Protein AF-A0A9N7VZR4-F1 (afdb_monomer_lite)

pLDDT: mean 91.39, std 6.18, range [60.66, 96.88]

Sequence (80 aa):
MSAQEVKTRRAEVKMTAGLVVHNVPLAFADHLGPLLKDCLGDSKTPQDYRFARIKSSCITNEALAPYFTQELVKELKNSP

Organism: Pleuronectes platessa (NCBI:txid8262)

Radius of gyration: 14.73 Å; chains: 1; bounding box: 33×28×42 Å

Foldseek 3Di:
DDPLVVLLVVVLLVVLVVCVVVVNDQQVQQVVLVVCCVVPVVDPSSVPHPTHSVVSVCSCVPPVVVVVVVVVVVVVVVPD

Secondary structure (DSSP, 8-state):
--HHHHHHHHHHHHHHHHHHHTT--GGGHHHHHHHHHHHTTT-HHHHT----HHHHHHHIIIIIHHHHHHHHHHHHHH--

Structure (mmCIF, N/CA/C/O backbone):
data_AF-A0A9N7VZR4-F1
#
_entry.id   AF-A0A9N7VZR4-F1
#
loop_
_atom_site.group_PDB
_atom_site.id
_atom_site.type_symbol
_atom_site.label_atom_id
_atom_site.label_alt_id
_atom_site.label_comp_id
_atom_site.label_asym_id
_atom_site.label_entity_id
_atom_site.label_seq_id
_atom_site.pdbx_PDB_ins_code
_atom_site.Cartn_x
_atom_site.Cartn_y
_atom_site.Cartn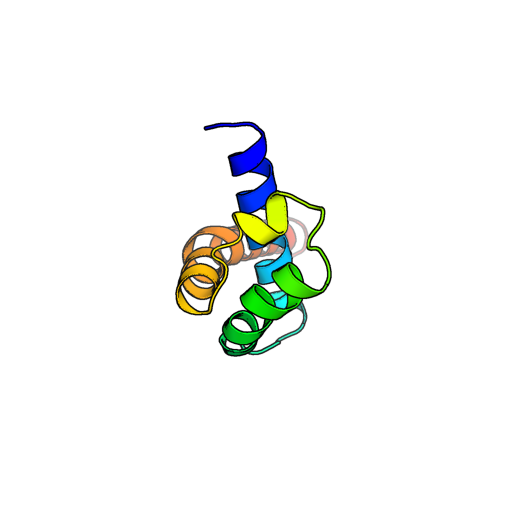_z
_atom_site.occupancy
_atom_site.B_iso_or_equiv
_atom_site.auth_seq_id
_atom_site.auth_comp_id
_atom_site.auth_asym_id
_atom_site.auth_atom_id
_atom_site.pdbx_PDB_model_num
ATOM 1 N N . MET A 1 1 ? 9.985 19.164 -0.936 1.00 75.44 1 MET A N 1
ATOM 2 C CA . MET A 1 1 ? 9.343 17.988 -1.559 1.00 75.44 1 MET A CA 1
ATOM 3 C C . MET A 1 1 ? 8.704 18.457 -2.854 1.00 75.44 1 MET A C 1
ATOM 5 O O . MET A 1 1 ? 7.964 19.435 -2.822 1.00 75.44 1 MET A O 1
ATOM 9 N N . SER A 1 2 ? 9.069 17.868 -3.987 1.00 92.62 2 SER A N 1
ATOM 10 C CA . SER A 1 2 ? 8.594 18.293 -5.307 1.00 92.62 2 SER A CA 1
ATOM 11 C C . SER A 1 2 ? 7.116 17.941 -5.517 1.00 92.62 2 SER A C 1
ATOM 13 O O . SER A 1 2 ? 6.580 17.028 -4.885 1.00 92.62 2 SER A O 1
ATOM 15 N N . ALA A 1 3 ? 6.450 18.632 -6.447 1.00 92.25 3 ALA A N 1
ATOM 16 C CA . ALA A 1 3 ? 5.064 18.321 -6.809 1.00 92.25 3 ALA A CA 1
ATOM 17 C C . ALA A 1 3 ? 4.899 16.870 -7.301 1.00 92.25 3 ALA A C 1
ATOM 19 O O . ALA A 1 3 ? 3.866 16.245 -7.065 1.00 92.25 3 ALA A O 1
ATOM 20 N N . GLN A 1 4 ? 5.929 16.321 -7.951 1.00 92.25 4 GLN A N 1
ATOM 21 C CA . GLN A 1 4 ? 5.933 14.939 -8.420 1.00 92.25 4 GLN A CA 1
ATOM 22 C C . GLN A 1 4 ? 6.030 13.943 -7.257 1.00 92.25 4 GLN A C 1
ATOM 24 O O . GLN A 1 4 ? 5.251 12.995 -7.199 1.00 92.25 4 GLN A O 1
ATOM 29 N N . GLU A 1 5 ? 6.904 14.197 -6.281 1.00 90.31 5 GLU A N 1
ATOM 30 C CA . GLU A 1 5 ? 7.035 13.359 -5.079 1.00 90.31 5 GLU A CA 1
ATOM 31 C C . GLU A 1 5 ? 5.733 13.303 -4.269 1.00 90.31 5 GLU A C 1
ATOM 33 O O . GLU A 1 5 ? 5.349 12.238 -3.782 1.00 90.31 5 GLU A O 1
ATOM 38 N N . VAL A 1 6 ? 5.021 14.431 -4.155 1.00 93.75 6 VAL A N 1
ATOM 39 C CA . VAL A 1 6 ? 3.705 14.492 -3.495 1.00 93.75 6 VAL A CA 1
ATOM 40 C C . VAL A 1 6 ? 2.696 13.593 -4.215 1.00 93.75 6 VAL A C 1
ATOM 42 O O . VAL A 1 6 ? 1.978 12.833 -3.563 1.00 93.75 6 VAL A O 1
ATOM 45 N N . LYS A 1 7 ? 2.643 13.650 -5.553 1.00 92.75 7 LYS A N 1
ATOM 46 C CA . LYS A 1 7 ? 1.743 12.810 -6.361 1.00 92.75 7 LYS A CA 1
ATOM 47 C C . LYS A 1 7 ? 2.046 11.326 -6.174 1.00 92.75 7 LYS A C 1
ATOM 49 O O . LYS A 1 7 ? 1.119 10.556 -5.928 1.00 92.75 7 LYS A O 1
ATOM 54 N N . THR A 1 8 ? 3.321 10.945 -6.225 1.00 92.06 8 THR A N 1
ATOM 55 C CA . THR A 1 8 ? 3.755 9.557 -6.029 1.00 92.06 8 THR A CA 1
ATOM 56 C C . THR A 1 8 ? 3.387 9.051 -4.640 1.00 92.06 8 THR A C 1
ATOM 58 O O . THR A 1 8 ? 2.707 8.034 -4.536 1.00 92.06 8 THR A O 1
ATOM 61 N N . ARG A 1 9 ? 3.696 9.801 -3.573 1.00 92.44 9 ARG A N 1
ATOM 62 C CA . ARG A 1 9 ? 3.294 9.420 -2.206 1.00 92.44 9 ARG A CA 1
ATOM 63 C C . ARG A 1 9 ? 1.781 9.281 -2.063 1.00 92.44 9 ARG A C 1
ATOM 65 O O . ARG A 1 9 ? 1.305 8.340 -1.436 1.00 92.44 9 ARG A O 1
ATOM 72 N N . ARG A 1 10 ? 1.006 10.192 -2.658 1.00 93.69 10 ARG A N 1
ATOM 73 C CA . ARG A 1 10 ? -0.462 10.125 -2.610 1.00 93.69 10 ARG A CA 1
ATOM 74 C C . ARG A 1 10 ? -0.996 8.875 -3.306 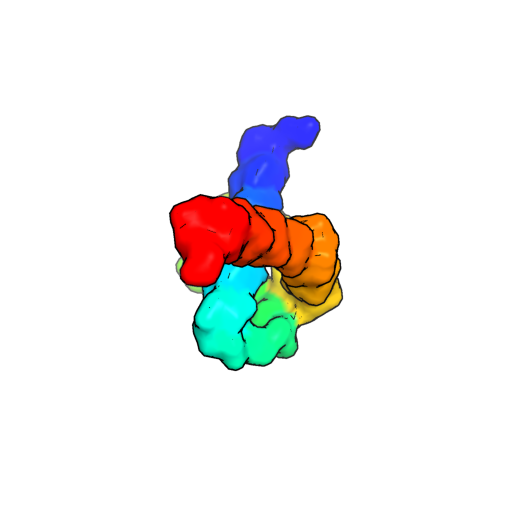1.00 93.69 10 ARG A C 1
ATOM 76 O O . ARG A 1 10 ? -1.944 8.278 -2.804 1.00 93.69 10 ARG A O 1
ATOM 83 N N . ALA A 1 11 ? -0.413 8.491 -4.439 1.00 93.12 11 ALA A N 1
ATOM 84 C CA . ALA A 1 11 ? -0.773 7.259 -5.132 1.00 93.12 11 ALA A CA 1
ATOM 85 C C . ALA A 1 11 ? -0.465 6.024 -4.266 1.00 93.12 11 ALA A C 1
ATOM 87 O O . ALA A 1 11 ? -1.337 5.180 -4.096 1.00 93.12 11 ALA A O 1
ATOM 88 N N . GLU A 1 12 ? 0.704 5.979 -3.62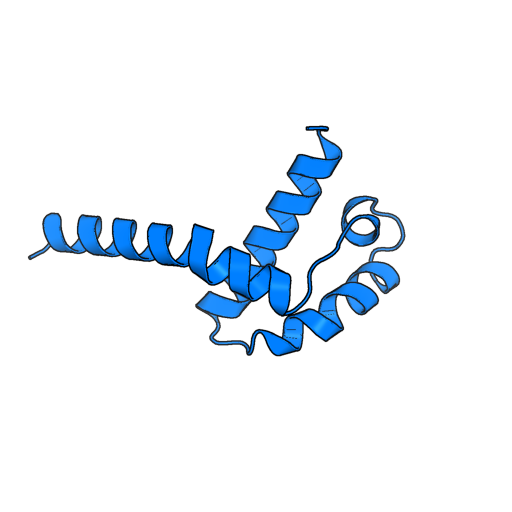2 1.00 93.38 12 GLU A N 1
ATOM 89 C CA . GLU A 1 12 ? 1.099 4.883 -2.722 1.00 93.38 12 GLU A CA 1
ATOM 90 C C . GLU A 1 12 ? 0.145 4.732 -1.529 1.00 93.38 12 GLU A C 1
ATOM 92 O O . GLU A 1 12 ? -0.294 3.624 -1.215 1.00 93.38 12 GLU A O 1
ATOM 97 N N . VAL A 1 13 ? -0.243 5.846 -0.898 1.00 95.00 13 VAL A N 1
ATOM 98 C CA . VAL A 1 13 ? -1.217 5.835 0.205 1.00 95.00 13 VAL A CA 1
ATOM 99 C C . VAL A 1 13 ? -2.582 5.343 -0.270 1.00 95.00 13 VAL A C 1
ATOM 101 O O . VAL A 1 13 ? -3.176 4.484 0.378 1.00 95.00 13 VAL A O 1
ATOM 104 N N . LYS A 1 14 ? -3.070 5.833 -1.416 1.00 94.62 14 LYS A N 1
ATOM 105 C CA . LYS A 1 14 ? -4.365 5.413 -1.975 1.00 94.62 14 LYS A CA 1
ATOM 106 C C . LYS A 1 14 ? -4.389 3.930 -2.336 1.00 94.62 14 LYS A C 1
ATOM 108 O O . LYS A 1 14 ? -5.369 3.259 -2.032 1.00 94.62 14 LYS A O 1
ATOM 113 N N . MET A 1 15 ? -3.319 3.416 -2.940 1.00 94.25 15 MET A N 1
ATOM 114 C CA . MET A 1 15 ? -3.223 1.992 -3.254 1.00 94.25 15 MET A CA 1
ATOM 115 C C . MET A 1 15 ? -3.193 1.151 -1.980 1.00 94.25 15 MET A C 1
ATOM 117 O O . MET A 1 15 ? -3.942 0.186 -1.889 1.00 94.25 15 MET A O 1
ATOM 121 N N . THR A 1 16 ? -2.414 1.549 -0.967 1.00 95.44 16 THR A N 1
ATOM 122 C CA . THR A 1 16 ? -2.406 0.854 0.336 1.00 95.44 16 THR A CA 1
ATOM 123 C C . THR A 1 16 ? -3.795 0.831 0.965 1.00 95.44 16 THR A C 1
ATOM 125 O O . THR A 1 16 ? -4.245 -0.218 1.416 1.00 95.44 16 THR A O 1
ATOM 128 N N . ALA A 1 17 ? -4.493 1.970 0.964 1.00 96.00 17 ALA A N 1
ATOM 129 C CA . ALA A 1 17 ? -5.843 2.067 1.505 1.00 96.00 17 ALA A CA 1
ATOM 130 C C . ALA A 1 17 ? -6.810 1.126 0.776 1.00 96.00 17 ALA A C 1
ATOM 132 O O . ALA A 1 17 ? -7.569 0.423 1.432 1.00 96.00 17 ALA A O 1
ATOM 133 N N . GLY A 1 18 ? -6.728 1.047 -0.557 1.00 95.94 18 GLY A N 1
ATOM 134 C CA . GLY A 1 18 ? -7.502 0.085 -1.343 1.00 95.94 18 GLY A CA 1
ATOM 135 C C . GLY A 1 18 ? -7.218 -1.366 -0.948 1.00 95.94 18 GLY A C 1
ATOM 136 O O . GLY A 1 18 ? -8.155 -2.136 -0.757 1.00 95.94 18 GLY A O 1
ATOM 137 N N . LEU A 1 19 ? -5.946 -1.737 -0.751 1.00 95.56 19 LEU A N 1
ATOM 138 C CA . LEU A 1 19 ? -5.597 -3.087 -0.293 1.00 95.56 19 LEU A CA 1
ATOM 139 C C . LEU A 1 19 ? -6.201 -3.392 1.083 1.00 95.56 19 LEU A C 1
ATOM 141 O O . LEU A 1 19 ? -6.814 -4.440 1.260 1.00 95.56 19 LEU A O 1
ATOM 145 N N . VAL A 1 20 ? -6.061 -2.470 2.040 1.00 95.06 20 VAL A N 1
ATOM 146 C CA . VAL A 1 20 ? -6.546 -2.648 3.418 1.00 95.06 20 VAL A CA 1
ATOM 147 C C . VAL A 1 20 ? -8.071 -2.739 3.467 1.00 95.06 20 VAL A C 1
ATOM 149 O O . VAL A 1 20 ? -8.603 -3.680 4.048 1.00 95.06 20 VAL A O 1
ATOM 152 N N . VAL A 1 21 ? -8.776 -1.803 2.826 1.00 95.44 21 VAL A N 1
ATOM 153 C CA . VAL A 1 21 ? -10.250 -1.737 2.843 1.00 95.44 21 VAL A CA 1
ATOM 154 C C . VAL A 1 21 ? -10.882 -2.976 2.209 1.00 95.44 21 VAL A C 1
ATOM 156 O O . VAL A 1 21 ? -11.933 -3.426 2.655 1.00 95.44 21 VAL A O 1
ATOM 159 N N . HIS A 1 22 ? -10.237 -3.557 1.198 1.00 96.50 22 HIS A N 1
ATOM 160 C CA . HIS A 1 22 ? -10.724 -4.762 0.523 1.00 96.50 22 HIS A CA 1
ATOM 161 C C . HIS A 1 22 ? -10.118 -6.064 1.064 1.00 96.50 22 HIS A C 1
ATOM 163 O O . HIS A 1 22 ? -10.313 -7.116 0.458 1.00 96.50 22 HIS A O 1
ATOM 169 N N . ASN A 1 23 ? -9.397 -6.013 2.191 1.00 95.56 23 ASN A N 1
ATOM 170 C CA . ASN A 1 23 ? -8.736 -7.168 2.803 1.00 95.56 23 ASN A CA 1
ATOM 171 C C . ASN A 1 23 ? -7.831 -7.945 1.820 1.00 95.56 23 ASN A C 1
ATOM 173 O O . ASN A 1 23 ? -7.739 -9.174 1.849 1.00 95.56 23 ASN A O 1
ATOM 177 N N . VAL A 1 24 ? -7.166 -7.222 0.918 1.00 96.62 24 VAL A N 1
ATOM 178 C CA . VAL A 1 24 ? -6.198 -7.790 -0.021 1.00 96.62 24 VAL A CA 1
ATOM 179 C C . VAL A 1 24 ? -4.856 -7.944 0.699 1.00 96.62 24 VAL A C 1
ATOM 181 O O . VAL A 1 24 ? -4.379 -6.983 1.313 1.00 96.62 24 VAL A O 1
ATOM 184 N N . PRO A 1 25 ? -4.191 -9.110 0.609 1.00 95.38 25 PRO A N 1
ATOM 185 C CA . PRO A 1 25 ? -2.891 -9.308 1.236 1.00 95.38 25 PRO A CA 1
ATOM 186 C C . PRO A 1 25 ? -1.867 -8.256 0.797 1.00 95.38 25 PRO A C 1
ATOM 188 O O . PRO A 1 25 ? -1.675 -8.033 -0.397 1.00 95.38 25 PRO A O 1
ATOM 191 N N . LEU A 1 26 ? -1.123 -7.670 1.743 1.00 93.19 26 LEU A N 1
ATOM 192 C CA . LEU A 1 26 ? -0.082 -6.676 1.426 1.00 93.19 26 LEU A CA 1
ATOM 193 C C . LEU A 1 26 ? 1.038 -7.235 0.536 1.00 93.19 26 LEU A C 1
ATOM 195 O O . LEU A 1 26 ? 1.711 -6.472 -0.149 1.00 93.19 26 LEU A O 1
ATOM 199 N N . ALA A 1 27 ? 1.220 -8.559 0.510 1.00 94.44 27 ALA A N 1
ATOM 200 C CA . ALA A 1 27 ? 2.110 -9.232 -0.433 1.00 94.44 27 ALA A CA 1
ATOM 201 C C . ALA A 1 27 ? 1.733 -8.959 -1.901 1.00 94.44 27 ALA A C 1
ATOM 203 O O . ALA A 1 27 ? 2.607 -8.941 -2.761 1.00 94.44 27 ALA A O 1
ATOM 204 N N . PHE A 1 28 ? 0.460 -8.671 -2.191 1.00 93.81 28 PHE A N 1
ATOM 205 C CA . PHE A 1 28 ? 0.012 -8.313 -3.534 1.00 93.81 28 PHE A CA 1
ATOM 206 C C . PHE A 1 28 ? 0.665 -7.019 -4.049 1.00 93.81 28 PHE A C 1
ATOM 208 O O . PHE A 1 28 ? 0.892 -6.877 -5.250 1.00 93.81 28 PHE A O 1
ATOM 215 N N . ALA A 1 29 ? 1.054 -6.104 -3.152 1.00 92.69 29 ALA A N 1
ATOM 216 C CA . ALA A 1 29 ? 1.769 -4.881 -3.510 1.00 92.69 29 ALA A CA 1
ATOM 217 C C . ALA A 1 29 ? 3.098 -5.147 -4.237 1.00 92.69 29 ALA A C 1
ATOM 219 O O . ALA A 1 29 ? 3.505 -4.327 -5.060 1.00 92.69 29 ALA A O 1
ATOM 220 N N . ASP A 1 30 ? 3.744 -6.291 -3.978 1.00 92.75 30 ASP A N 1
ATOM 221 C CA . ASP A 1 30 ? 5.011 -6.676 -4.614 1.00 92.75 30 ASP A CA 1
ATOM 222 C C . ASP A 1 30 ? 4.848 -6.890 -6.134 1.00 92.75 30 ASP A C 1
ATOM 224 O O . ASP A 1 30 ? 5.791 -6.690 -6.898 1.00 92.75 30 ASP A O 1
ATOM 228 N N . HIS A 1 31 ? 3.637 -7.225 -6.591 1.00 92.56 31 HIS A N 1
ATOM 229 C CA . HIS A 1 31 ? 3.319 -7.415 -8.010 1.00 92.56 31 HIS A CA 1
ATOM 230 C C . HIS A 1 31 ? 2.863 -6.128 -8.707 1.00 92.56 31 HIS A C 1
ATOM 232 O O . HIS A 1 31 ? 3.004 -5.991 -9.921 1.00 92.56 31 HIS A O 1
ATOM 238 N N . LEU A 1 32 ? 2.333 -5.165 -7.949 1.00 90.12 32 LEU A N 1
ATOM 239 C CA . LEU A 1 32 ? 1.757 -3.943 -8.509 1.00 90.12 32 LEU A CA 1
ATOM 240 C C . LEU A 1 32 ? 2.817 -2.975 -9.036 1.00 90.12 32 LEU A C 1
ATOM 242 O O . LEU A 1 32 ? 2.570 -2.297 -10.026 1.00 90.12 32 LEU A O 1
ATOM 246 N N . GLY A 1 33 ? 3.993 -2.904 -8.407 1.00 87.19 33 GLY A N 1
ATOM 247 C CA . GLY A 1 33 ? 5.069 -2.008 -8.844 1.00 87.19 33 GLY A CA 1
ATOM 248 C C . GLY A 1 33 ? 5.486 -2.231 -10.307 1.00 87.19 33 GLY A C 1
ATOM 249 O O . GLY A 1 33 ? 5.404 -1.290 -11.097 1.00 87.19 33 GLY A O 1
ATOM 250 N N . PRO A 1 34 ? 5.904 -3.453 -10.691 1.00 89.00 34 PRO A N 1
ATOM 251 C CA . PRO A 1 34 ? 6.234 -3.779 -12.078 1.00 89.00 34 PRO A CA 1
ATOM 252 C C . PRO A 1 34 ? 5.039 -3.640 -13.027 1.00 89.00 34 PRO A C 1
ATOM 254 O O . PRO A 1 34 ? 5.179 -3.030 -14.083 1.00 89.00 34 PRO A O 1
ATOM 257 N N . LEU A 1 35 ? 3.860 -4.134 -12.627 1.00 91.12 35 LEU A N 1
ATOM 258 C CA . LEU A 1 35 ? 2.652 -4.085 -13.454 1.00 91.12 35 LEU A CA 1
ATOM 259 C C . LEU A 1 35 ? 2.261 -2.647 -13.815 1.00 91.12 35 LEU A C 1
ATOM 261 O O . LEU A 1 35 ? 1.995 -2.344 -14.971 1.00 91.12 35 LEU A O 1
ATOM 265 N N . LEU A 1 36 ? 2.259 -1.738 -12.838 1.00 90.00 36 LEU A N 1
ATOM 266 C CA . LEU A 1 36 ? 1.898 -0.341 -13.071 1.00 90.00 36 LEU A CA 1
ATOM 267 C C . LEU A 1 36 ? 2.914 0.372 -13.967 1.00 90.00 36 LEU A C 1
ATOM 269 O O . LEU A 1 36 ? 2.518 1.232 -14.741 1.00 90.00 36 LEU A O 1
ATOM 273 N N . LYS A 1 37 ? 4.204 0.029 -13.888 1.00 90.19 37 LYS A N 1
ATOM 274 C CA . LYS A 1 37 ? 5.233 0.604 -14.771 1.00 90.19 37 LYS A CA 1
ATOM 275 C C . LYS A 1 37 ? 5.075 0.158 -16.218 1.00 90.19 37 LYS A C 1
ATOM 277 O O . LYS A 1 37 ? 5.324 0.962 -17.110 1.00 90.19 37 LYS A O 1
ATOM 282 N N . ASP A 1 38 ? 4.673 -1.092 -16.417 1.00 91.00 38 ASP A N 1
ATOM 283 C CA . ASP A 1 38 ? 4.426 -1.669 -17.736 1.00 91.00 38 ASP A CA 1
ATOM 284 C C . ASP A 1 38 ? 3.138 -1.106 -18.358 1.00 91.00 38 ASP A C 1
ATOM 286 O O . ASP A 1 38 ? 3.152 -0.580 -19.467 1.00 91.00 38 ASP A O 1
ATOM 290 N N . CYS A 1 39 ? 2.033 -1.104 -17.604 1.00 91.19 39 CYS A N 1
ATOM 291 C CA . CYS A 1 39 ? 0.747 -0.607 -18.094 1.00 91.19 39 CYS A CA 1
ATOM 292 C C . CYS A 1 39 ? 0.690 0.921 -18.258 1.00 91.19 39 CYS A C 1
ATOM 294 O O . CYS A 1 39 ? -0.098 1.410 -19.063 1.00 91.19 39 CYS A O 1
ATOM 296 N N . LEU A 1 40 ? 1.465 1.680 -17.473 1.00 87.81 40 LEU A N 1
ATOM 297 C CA .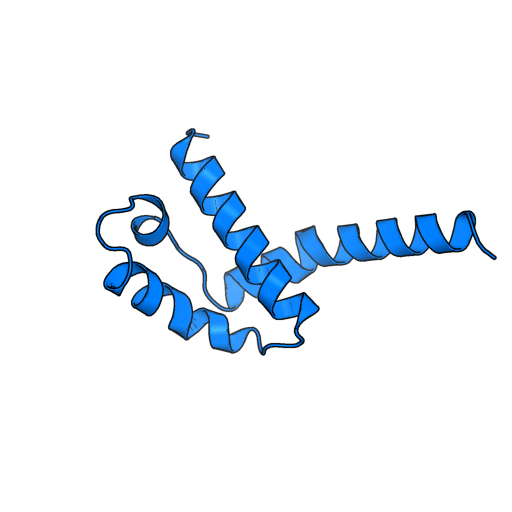 LEU A 1 40 ? 1.398 3.147 -17.397 1.00 87.81 40 LEU A CA 1
ATOM 298 C C . LEU A 1 40 ? 2.777 3.784 -17.648 1.00 87.81 40 LEU A C 1
ATOM 300 O O . LEU A 1 40 ? 3.258 4.612 -16.865 1.00 87.81 40 LEU A O 1
ATOM 304 N N . GLY A 1 41 ? 3.439 3.357 -18.725 1.00 82.75 41 GLY A N 1
ATOM 305 C CA . GLY A 1 41 ? 4.807 3.761 -19.064 1.00 82.75 41 GLY A CA 1
ATOM 306 C C . GLY A 1 41 ? 4.993 5.257 -19.354 1.00 82.75 41 GLY A C 1
ATOM 307 O O . GLY A 1 41 ? 6.077 5.796 -19.141 1.00 82.75 41 GLY A O 1
ATOM 308 N N . ASP A 1 42 ? 3.938 5.942 -19.789 1.00 87.62 42 ASP A N 1
ATOM 309 C CA . ASP A 1 42 ? 3.902 7.370 -20.125 1.00 87.62 42 ASP A CA 1
ATOM 310 C C . ASP A 1 42 ? 3.855 8.291 -18.893 1.00 87.62 42 ASP A C 1
ATOM 312 O O . ASP A 1 42 ? 4.244 9.462 -18.948 1.00 87.62 42 ASP A O 1
ATOM 316 N N . SER A 1 43 ? 3.404 7.768 -17.753 1.00 86.25 43 SER A N 1
ATOM 317 C CA . SER A 1 43 ? 3.255 8.533 -16.523 1.00 86.25 43 SER A CA 1
ATOM 318 C C . SER A 1 43 ? 4.507 8.461 -15.655 1.00 86.25 43 SER A C 1
ATOM 320 O O . SER A 1 43 ? 5.002 7.395 -15.296 1.00 86.25 43 SER A O 1
ATOM 322 N N . LYS A 1 44 ? 4.987 9.622 -15.199 1.00 87.00 44 LYS A N 1
ATOM 323 C CA . LYS A 1 44 ? 6.142 9.708 -14.289 1.00 87.00 44 LYS A CA 1
ATOM 324 C C . LYS A 1 44 ? 5.854 9.132 -12.892 1.00 87.00 44 LYS A C 1
ATOM 326 O O . LYS A 1 44 ? 6.769 8.744 -12.174 1.00 87.00 44 LYS A O 1
ATOM 331 N N . THR A 1 45 ? 4.586 9.066 -12.484 1.00 86.31 45 THR A N 1
ATOM 332 C CA . THR A 1 45 ? 4.194 8.601 -11.141 1.00 86.31 45 THR A CA 1
ATOM 333 C C . THR A 1 45 ? 4.441 7.098 -10.928 1.00 86.31 45 THR A C 1
ATOM 335 O O . THR A 1 45 ? 5.087 6.768 -9.935 1.00 86.31 45 THR A O 1
ATOM 338 N N . PRO A 1 46 ? 4.009 6.198 -11.832 1.00 84.06 46 PRO A N 1
ATOM 339 C CA . PRO A 1 46 ? 4.402 4.787 -11.852 1.00 84.06 46 PRO A CA 1
ATOM 340 C C . PRO A 1 46 ? 5.916 4.558 -11.917 1.00 84.06 46 PRO A C 1
ATOM 342 O O . PRO A 1 46 ? 6.418 3.628 -11.292 1.00 84.06 46 PRO A O 1
ATOM 345 N N . GLN A 1 47 ? 6.670 5.413 -12.615 1.00 84.19 47 GLN A N 1
ATOM 346 C CA . GLN A 1 47 ? 8.128 5.255 -12.721 1.00 84.19 47 GLN A CA 1
ATOM 347 C C . GLN A 1 47 ? 8.840 5.506 -11.387 1.00 84.19 47 GLN A C 1
ATOM 349 O O . GLN A 1 47 ? 9.662 4.692 -10.955 1.00 84.19 47 GLN A O 1
ATOM 354 N N . ASP A 1 48 ? 8.444 6.569 -10.684 1.00 83.31 48 ASP A N 1
ATOM 355 C CA . ASP A 1 48 ? 8.950 6.908 -9.347 1.00 83.31 48 ASP A CA 1
ATOM 356 C C . ASP A 1 48 ? 8.340 6.027 -8.235 1.00 83.31 48 ASP A C 1
ATOM 358 O O . ASP A 1 48 ? 8.681 6.156 -7.055 1.00 83.31 48 ASP A O 1
ATOM 362 N N . TYR A 1 49 ? 7.423 5.130 -8.599 1.00 77.19 49 TYR A N 1
ATOM 363 C CA . TYR A 1 49 ? 6.670 4.283 -7.686 1.00 77.19 49 TYR A CA 1
ATOM 364 C C . TYR A 1 49 ? 7.589 3.233 -7.047 1.00 77.19 49 TYR A C 1
ATOM 366 O O . TYR A 1 49 ? 8.169 2.379 -7.728 1.00 77.19 49 TYR A O 1
ATOM 374 N N . ARG A 1 50 ? 7.728 3.298 -5.716 1.00 76.56 50 ARG A N 1
ATOM 375 C CA . ARG A 1 50 ? 8.529 2.370 -4.887 1.00 76.56 50 ARG A CA 1
ATOM 376 C C . ARG A 1 50 ? 7.650 1.569 -3.923 1.00 76.56 50 ARG A C 1
ATOM 378 O O . ARG A 1 50 ? 8.072 1.175 -2.838 1.00 76.56 50 ARG A O 1
ATOM 385 N N . PHE A 1 51 ? 6.398 1.385 -4.315 1.00 77.81 51 PHE A N 1
ATOM 386 C CA . PHE A 1 51 ? 5.385 0.658 -3.576 1.00 77.81 51 PHE A CA 1
ATOM 387 C C . PHE A 1 51 ? 5.670 -0.845 -3.586 1.00 77.81 51 PHE A C 1
ATOM 389 O O . PHE A 1 51 ? 5.824 -1.440 -4.648 1.00 77.81 51 PHE A O 1
ATOM 396 N N . ALA A 1 52 ? 5.746 -1.434 -2.398 1.00 86.56 52 ALA A N 1
ATOM 397 C CA . ALA A 1 52 ? 5.942 -2.863 -2.167 1.00 86.56 52 ALA A CA 1
ATOM 398 C C . ALA A 1 52 ? 5.423 -3.205 -0.763 1.00 86.56 52 ALA A C 1
ATOM 400 O O . ALA A 1 52 ? 4.985 -2.311 -0.024 1.00 86.56 52 ALA A O 1
ATOM 401 N N . ARG A 1 53 ? 5.504 -4.467 -0.347 1.00 91.94 53 ARG A N 1
ATOM 402 C CA . ARG A 1 53 ? 4.982 -4.947 0.941 1.00 91.94 53 ARG A CA 1
ATOM 403 C C . ARG A 1 53 ? 5.476 -4.163 2.154 1.00 91.94 53 ARG A C 1
ATOM 405 O O . ARG A 1 53 ? 4.663 -3.783 2.992 1.00 91.94 53 ARG A O 1
ATOM 412 N N . ILE A 1 54 ? 6.784 -3.906 2.257 1.00 92.50 54 ILE A N 1
ATOM 413 C CA . ILE A 1 54 ? 7.367 -3.218 3.427 1.00 92.50 54 ILE A CA 1
ATOM 414 C C . ILE A 1 54 ? 6.794 -1.808 3.539 1.00 92.50 54 ILE A C 1
ATOM 416 O O . ILE A 1 54 ? 6.250 -1.430 4.572 1.00 92.50 54 ILE A O 1
ATOM 420 N N . LYS A 1 55 ? 6.838 -1.053 2.438 1.00 92.69 55 LYS A N 1
ATOM 421 C CA . LYS A 1 55 ? 6.318 0.313 2.401 1.00 92.69 55 LYS A CA 1
ATOM 422 C C . LYS A 1 55 ? 4.811 0.360 2.655 1.00 92.69 55 LYS A C 1
ATOM 424 O O . LYS A 1 55 ? 4.354 1.236 3.378 1.00 92.69 55 LYS A O 1
ATOM 429 N N . SER A 1 56 ? 4.062 -0.602 2.115 1.00 93.44 56 SER A N 1
ATOM 430 C CA . SER A 1 56 ? 2.626 -0.753 2.383 1.00 93.44 56 SER A CA 1
ATOM 431 C C . SER A 1 56 ? 2.366 -1.008 3.864 1.00 93.44 56 SER A C 1
ATOM 433 O O . SER A 1 56 ? 1.481 -0.393 4.438 1.00 93.44 56 SER A O 1
ATOM 435 N N . SER A 1 57 ? 3.177 -1.852 4.506 1.00 95.56 57 SER A N 1
ATOM 436 C CA . SER A 1 57 ? 3.064 -2.141 5.940 1.00 95.56 57 SER A CA 1
ATOM 437 C C . SER A 1 57 ? 3.332 -0.893 6.784 1.00 95.56 57 SER A C 1
ATOM 439 O O . SER A 1 57 ? 2.561 -0.605 7.695 1.00 95.56 57 SER A O 1
ATOM 441 N N . CYS A 1 58 ? 4.361 -0.107 6.445 1.00 95.94 58 CYS A N 1
ATOM 442 C CA . CYS A 1 58 ? 4.624 1.181 7.093 1.00 95.94 58 CYS A CA 1
ATOM 443 C C . CYS A 1 58 ? 3.450 2.150 6.913 1.00 95.94 58 CYS A C 1
ATOM 445 O O . CYS A 1 58 ? 2.970 2.706 7.890 1.00 95.94 58 CYS A O 1
ATOM 447 N N . ILE A 1 59 ? 2.932 2.316 5.690 1.00 95.81 59 ILE A N 1
ATOM 448 C CA . ILE A 1 59 ? 1.775 3.190 5.429 1.00 95.81 59 ILE A CA 1
ATOM 449 C C . ILE A 1 59 ? 0.549 2.725 6.226 1.00 95.81 59 ILE A C 1
ATOM 451 O O . ILE A 1 59 ? -0.141 3.551 6.824 1.00 95.81 59 ILE A O 1
ATOM 455 N N . THR A 1 60 ? 0.283 1.419 6.265 1.00 96.38 60 THR A N 1
ATOM 456 C CA . THR A 1 60 ? -0.820 0.854 7.045 1.00 96.38 60 THR A CA 1
ATOM 457 C C . THR A 1 60 ? -0.664 1.175 8.525 1.00 96.38 60 THR A C 1
ATOM 459 O O . THR A 1 60 ? -1.585 1.727 9.116 1.00 96.38 60 THR A O 1
ATOM 462 N N . ASN A 1 61 ? 0.495 0.885 9.115 1.00 96.62 61 ASN A N 1
ATOM 463 C CA . ASN A 1 61 ? 0.701 1.015 10.557 1.00 96.62 61 ASN A CA 1
ATOM 464 C C . ASN A 1 61 ? 0.853 2.472 11.017 1.00 96.62 61 ASN A C 1
ATOM 466 O O . ASN A 1 61 ? 0.360 2.826 12.083 1.00 96.62 61 ASN A O 1
ATOM 470 N N . GLU A 1 62 ? 1.524 3.316 10.234 1.00 96.19 62 GLU A N 1
ATOM 471 C CA . GLU A 1 62 ? 1.895 4.674 10.650 1.00 96.19 62 GLU A CA 1
ATOM 472 C C . GLU A 1 62 ? 0.906 5.747 10.185 1.00 96.19 62 GLU A C 1
ATOM 474 O O . GLU A 1 62 ? 0.811 6.795 10.819 1.00 96.19 62 GLU A O 1
ATOM 479 N N . ALA A 1 63 ? 0.167 5.516 9.094 1.00 94.94 63 ALA A N 1
ATOM 480 C CA . ALA A 1 63 ? -0.757 6.509 8.541 1.00 94.94 63 ALA A CA 1
ATOM 481 C C . AL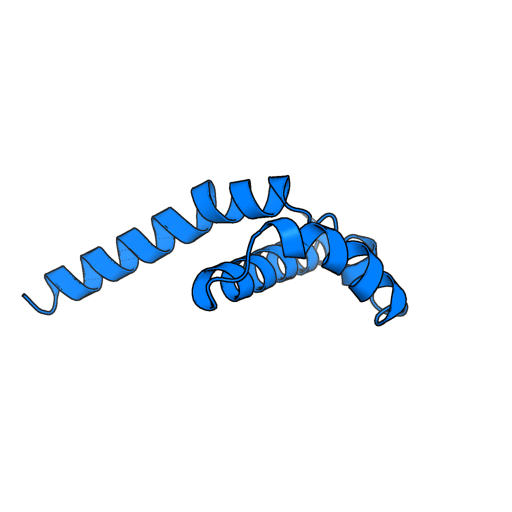A A 1 63 ? -2.217 6.047 8.584 1.00 94.94 63 ALA A C 1
ATOM 483 O O . ALA A 1 63 ? -3.070 6.757 9.116 1.00 94.94 63 ALA A O 1
ATOM 484 N N . LEU A 1 64 ? -2.521 4.865 8.041 1.00 96.00 64 LEU A N 1
ATOM 485 C CA . LEU A 1 64 ? -3.909 4.422 7.887 1.00 96.00 64 LEU A CA 1
ATOM 486 C C . LEU A 1 64 ? -4.531 3.952 9.204 1.00 96.00 64 LEU A C 1
ATOM 488 O O . LEU A 1 64 ? -5.645 4.357 9.517 1.00 96.00 64 LEU A O 1
ATOM 492 N N . ALA A 1 65 ? -3.832 3.132 9.990 1.00 96.38 65 ALA A N 1
ATOM 493 C CA . ALA A 1 65 ? -4.354 2.608 11.248 1.00 96.38 65 ALA A CA 1
ATOM 494 C C . ALA A 1 65 ? -4.675 3.726 12.259 1.00 96.38 65 ALA A C 1
ATOM 496 O O . ALA A 1 65 ? -5.790 3.715 12.792 1.00 96.38 65 ALA A O 1
ATOM 497 N N . PRO A 1 66 ? -3.806 4.739 12.478 1.00 96.88 66 PRO A N 1
ATOM 498 C CA . PRO A 1 66 ? -4.156 5.875 13.327 1.00 96.88 66 PRO A CA 1
ATOM 499 C C . PRO A 1 66 ? -5.357 6.655 12.791 1.00 96.88 66 PRO A C 1
ATOM 501 O O . PRO A 1 66 ? -6.244 7.002 13.568 1.00 96.88 66 PRO A O 1
ATOM 504 N N . TYR A 1 67 ? -5.420 6.887 11.475 1.00 95.06 67 TYR A N 1
ATOM 505 C CA . TYR A 1 67 ? -6.530 7.599 10.841 1.00 95.06 67 TYR A CA 1
ATOM 506 C C . TYR A 1 67 ? -7.870 6.878 11.047 1.00 95.06 67 TYR A C 1
ATOM 508 O O . TYR A 1 67 ? -8.810 7.472 11.570 1.00 95.06 67 TYR A O 1
ATOM 516 N N . PHE A 1 68 ? -7.949 5.588 10.708 1.00 94.00 68 PHE A N 1
ATOM 517 C CA . PHE A 1 68 ? -9.179 4.809 10.869 1.00 94.00 68 PHE A CA 1
ATOM 518 C C . PHE A 1 68 ? -9.586 4.664 12.336 1.00 94.00 68 PHE A C 1
ATOM 520 O O . PHE A 1 68 ? -10.769 4.743 12.650 1.00 94.00 68 PHE A O 1
ATOM 527 N N . THR A 1 69 ? -8.619 4.520 13.248 1.00 96.00 69 THR A N 1
ATOM 528 C CA . THR A 1 69 ? -8.899 4.483 14.691 1.00 96.00 69 THR A CA 1
ATOM 529 C C . THR A 1 69 ? -9.503 5.802 15.167 1.00 96.00 69 THR A C 1
ATOM 531 O O . THR A 1 69 ? -10.479 5.798 15.912 1.00 96.00 69 THR A O 1
ATOM 534 N N . GLN A 1 70 ? -8.945 6.939 14.744 1.00 96.56 70 GLN A N 1
ATOM 535 C CA . GLN A 1 70 ? -9.455 8.259 15.122 1.00 96.56 70 GLN A CA 1
ATOM 536 C C . GLN A 1 70 ? -10.855 8.514 14.563 1.00 96.56 70 GLN A C 1
ATOM 538 O O . GLN A 1 70 ? -11.698 9.039 15.292 1.00 96.56 70 GLN A O 1
ATOM 543 N N . GLU A 1 71 ? -11.113 8.128 13.311 1.00 94.44 71 GLU A N 1
ATOM 544 C CA . GLU A 1 71 ? -12.444 8.277 12.719 1.00 94.44 71 GLU A CA 1
ATOM 545 C C . GLU A 1 71 ? -13.462 7.392 13.446 1.00 94.44 71 GLU A C 1
ATOM 547 O O . GLU A 1 71 ? -14.499 7.895 13.866 1.00 94.44 71 GLU A O 1
ATOM 552 N N . LEU A 1 72 ? -13.117 6.133 13.737 1.00 94.50 72 LEU A N 1
ATOM 553 C CA . LEU A 1 72 ? -13.970 5.239 14.523 1.00 94.50 72 LEU A CA 1
ATOM 554 C C . LEU A 1 72 ? -14.264 5.810 15.920 1.00 94.50 72 LEU A C 1
ATOM 556 O O . LEU A 1 72 ? -15.410 5.842 16.355 1.00 94.50 72 LEU A O 1
ATOM 560 N N . VAL A 1 73 ? -13.250 6.312 16.631 1.00 96.31 73 VAL A N 1
ATOM 561 C CA . VAL A 1 73 ? -13.438 6.943 17.951 1.00 96.31 73 VAL A CA 1
ATOM 562 C C . VAL A 1 73 ? -14.372 8.150 17.862 1.00 96.31 73 VAL A C 1
ATOM 564 O O . VAL A 1 73 ? -15.178 8.378 18.763 1.00 96.31 73 VAL A O 1
ATOM 567 N N . LYS A 1 74 ? -14.258 8.951 16.804 1.00 96.06 74 LYS A N 1
ATOM 568 C CA . LYS A 1 74 ? -15.114 10.115 16.576 1.00 96.06 74 LYS A CA 1
ATOM 569 C C . LYS A 1 74 ? -16.556 9.698 16.282 1.00 96.06 74 LYS A C 1
ATOM 571 O O . LYS A 1 74 ? -17.464 10.315 16.828 1.00 96.06 74 LYS A O 1
ATOM 576 N N . GLU A 1 75 ? -16.766 8.665 15.473 1.00 94.94 75 GLU A N 1
ATOM 577 C CA . GLU A 1 75 ? -18.094 8.101 15.206 1.00 94.94 75 GLU A CA 1
ATOM 578 C 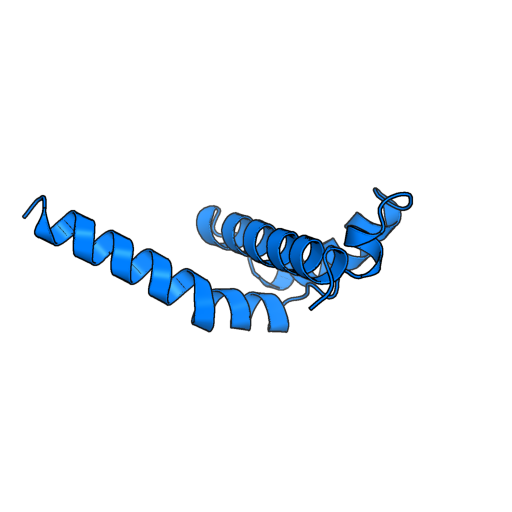C . GLU A 1 75 ? -18.745 7.590 16.494 1.00 94.94 75 GLU A C 1
ATOM 580 O O . GLU A 1 75 ? -19.838 8.034 16.838 1.00 94.94 75 GLU A O 1
ATOM 585 N N . LEU A 1 76 ? -18.031 6.772 17.271 1.00 94.88 76 LEU A N 1
ATOM 586 C CA . LEU A 1 76 ? -18.526 6.215 18.536 1.00 94.88 76 LEU A CA 1
ATOM 587 C C . LEU A 1 76 ? -18.844 7.293 19.586 1.00 94.88 76 LEU A C 1
ATOM 589 O O . LEU A 1 76 ? -19.771 7.145 20.373 1.00 94.88 76 LEU A O 1
ATOM 593 N N . LYS A 1 77 ? -18.108 8.412 19.603 1.00 94.88 77 LYS A N 1
ATOM 594 C CA . LYS A 1 77 ? -18.418 9.552 20.487 1.00 94.88 77 LYS A CA 1
ATOM 595 C C . LYS A 1 77 ? -19.703 10.284 20.098 1.00 94.88 77 LYS A C 1
ATOM 597 O O . LYS A 1 77 ? -20.345 10.869 20.965 1.00 94.88 77 LYS A O 1
ATOM 602 N N . ASN A 1 78 ? -20.042 10.292 18.811 1.00 91.88 78 ASN A N 1
ATOM 603 C CA . ASN A 1 78 ? -21.218 10.978 18.277 1.00 91.88 78 ASN A CA 1
ATOM 604 C C . ASN A 1 78 ? -22.448 10.057 18.189 1.00 91.88 78 ASN A C 1
ATOM 606 O O . ASN A 1 78 ? -23.549 10.530 17.914 1.00 91.88 78 ASN A O 1
ATOM 610 N N . SER A 1 79 ? -22.276 8.750 18.381 1.00 77.88 79 SER A N 1
ATOM 611 C CA . SER A 1 79 ? -23.334 7.738 18.335 1.00 77.88 79 SER A CA 1
ATOM 612 C C . SER A 1 79 ? -23.000 6.614 19.329 1.00 77.88 79 SER A C 1
ATOM 614 O O . SER A 1 79 ? -22.331 5.660 18.928 1.00 77.88 79 SER A O 1
ATOM 616 N N . PRO A 1 80 ? -23.390 6.768 20.615 1.00 60.66 80 PRO A N 1
ATOM 617 C CA . PRO A 1 80 ? -23.107 5.790 21.665 1.00 60.66 80 PRO A CA 1
ATOM 618 C C . PRO A 1 80 ? -23.783 4.435 21.437 1.00 60.66 80 PRO A C 1
ATOM 620 O O . PRO A 1 80 ? -24.907 4.418 20.882 1.00 60.66 80 PRO A O 1
#